Protein AF-A0AAW3H2L7-F1 (afdb_monomer_lite)

Organism: Str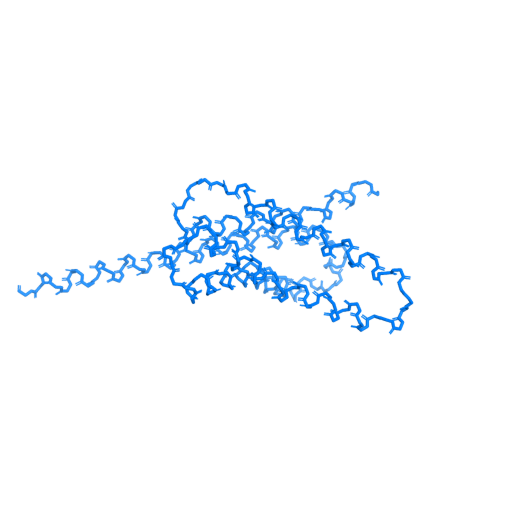eptococcus gordonii (NCBI:txid1302)

Structure (mmCIF, N/CA/C/O backbone):
data_AF-A0AAW3H2L7-F1
#
_entry.id   AF-A0AAW3H2L7-F1
#
loop_
_atom_site.group_PDB
_atom_site.id
_atom_site.type_symbol
_atom_site.label_atom_id
_atom_site.label_alt_id
_atom_site.label_comp_id
_atom_site.label_asym_id
_atom_site.label_entity_id
_atom_site.label_seq_id
_atom_site.pdbx_PDB_ins_code
_atom_site.Cartn_x
_atom_site.Cartn_y
_atom_site.Cartn_z
_atom_site.occupancy
_atom_site.B_iso_or_equiv
_atom_site.auth_seq_id
_atom_site.auth_comp_id
_atom_site.auth_asym_id
_atom_site.auth_atom_id
_atom_site.pdbx_PDB_model_num
ATOM 1 N N . MET A 1 1 ? 16.548 15.803 -11.826 1.00 66.75 1 MET A N 1
ATOM 2 C CA . MET A 1 1 ? 16.763 15.372 -10.427 1.00 66.75 1 MET A CA 1
ATOM 3 C C . MET A 1 1 ? 15.661 15.866 -9.493 1.00 66.75 1 MET A C 1
ATOM 5 O O . MET A 1 1 ? 15.010 15.037 -8.882 1.00 66.75 1 MET A O 1
ATOM 9 N N . ILE A 1 2 ? 15.377 17.173 -9.412 1.00 74.62 2 ILE A N 1
ATOM 10 C CA . ILE A 1 2 ? 14.269 17.677 -8.570 1.00 74.62 2 ILE A CA 1
ATOM 11 C C . ILE A 1 2 ? 12.902 17.182 -9.074 1.00 74.62 2 ILE A C 1
ATOM 13 O O . ILE A 1 2 ? 12.121 16.650 -8.297 1.00 74.62 2 ILE A O 1
ATOM 17 N N . PHE A 1 3 ? 12.646 17.274 -10.383 1.00 75.25 3 PHE A N 1
ATOM 18 C CA . PHE A 1 3 ? 11.388 16.812 -10.986 1.00 75.25 3 PHE A CA 1
ATOM 19 C C . PHE A 1 3 ? 11.104 15.321 -10.736 1.00 75.25 3 PHE A C 1
ATOM 21 O O . PHE A 1 3 ? 9.992 14.963 -10.378 1.00 75.25 3 PHE A O 1
ATOM 28 N N . THR A 1 4 ? 12.119 14.462 -10.852 1.00 76.69 4 THR A N 1
ATOM 29 C CA . THR A 1 4 ? 12.003 13.015 -10.609 1.00 76.69 4 THR A CA 1
ATOM 30 C C . THR A 1 4 ? 11.739 12.691 -9.138 1.00 76.69 4 THR A C 1
ATOM 32 O O . THR A 1 4 ? 10.947 11.806 -8.850 1.00 76.69 4 THR A O 1
ATOM 35 N N . ILE A 1 5 ? 12.339 13.440 -8.204 1.00 77.31 5 ILE A N 1
ATOM 36 C CA . ILE A 1 5 ? 12.054 13.294 -6.764 1.00 77.31 5 ILE A CA 1
ATOM 37 C C . ILE A 1 5 ? 10.617 13.721 -6.452 1.00 77.31 5 ILE A C 1
ATOM 39 O O . ILE A 1 5 ? 9.927 13.067 -5.683 1.00 77.31 5 ILE A O 1
ATOM 43 N N . ILE A 1 6 ? 10.148 14.820 -7.045 1.00 79.00 6 ILE A N 1
ATOM 44 C CA . ILE A 1 6 ? 8.763 15.268 -6.860 1.00 79.00 6 ILE A CA 1
ATOM 45 C C . ILE A 1 6 ? 7.791 14.220 -7.416 1.00 79.00 6 ILE A C 1
ATOM 47 O O . ILE A 1 6 ? 6.796 13.907 -6.768 1.00 79.00 6 ILE A O 1
ATOM 51 N N . LEU A 1 7 ? 8.091 13.658 -8.590 1.00 84.69 7 LEU A N 1
ATOM 52 C CA . LEU A 1 7 ? 7.242 12.668 -9.246 1.00 84.69 7 LEU A CA 1
ATOM 53 C C . LEU A 1 7 ? 7.117 11.375 -8.424 1.00 84.69 7 LEU A C 1
ATOM 55 O O . LEU A 1 7 ? 6.011 10.863 -8.266 1.00 84.69 7 LEU A O 1
ATOM 59 N N . SER A 1 8 ? 8.216 10.898 -7.835 1.00 82.69 8 SER A N 1
ATOM 60 C CA . SER A 1 8 ? 8.224 9.675 -7.024 1.00 82.69 8 SER A CA 1
ATOM 61 C C . SER A 1 8 ? 7.484 9.804 -5.685 1.00 82.69 8 SER A C 1
ATOM 63 O O . SER A 1 8 ? 7.123 8.794 -5.083 1.00 82.69 8 SER A O 1
ATOM 65 N N . LEU A 1 9 ? 7.193 11.027 -5.223 1.00 85.62 9 LEU A N 1
ATOM 66 C CA . LEU A 1 9 ? 6.380 11.259 -4.023 1.00 85.62 9 LEU A CA 1
ATOM 67 C C . LEU A 1 9 ? 4.873 11.122 -4.282 1.00 85.62 9 LEU A C 1
ATOM 69 O O . LEU A 1 9 ? 4.123 10.854 -3.345 1.00 85.62 9 LEU A O 1
ATOM 73 N N . PHE A 1 10 ? 4.401 11.288 -5.522 1.00 89.12 10 PHE A N 1
ATOM 74 C CA . PHE A 1 10 ? 2.965 11.237 -5.819 1.00 89.12 10 PHE A CA 1
ATOM 75 C C . PHE A 1 10 ? 2.305 9.889 -5.499 1.00 89.12 10 PHE A C 1
ATOM 77 O O . PHE A 1 10 ? 1.263 9.924 -4.841 1.00 89.12 10 PHE A O 1
ATOM 84 N N . PRO A 1 11 ? 2.862 8.723 -5.890 1.00 88.69 11 PRO A N 1
ATOM 85 C CA . PRO A 1 11 ? 2.296 7.424 -5.520 1.00 88.69 11 PRO A CA 1
ATOM 86 C C . PRO A 1 11 ? 2.085 7.299 -4.009 1.00 88.69 11 PRO A C 1
ATOM 88 O O . PRO A 1 11 ? 0.986 6.990 -3.558 1.00 88.69 11 PRO A O 1
ATOM 91 N N . VAL A 1 12 ? 3.102 7.676 -3.228 1.00 86.25 12 VAL A N 1
ATOM 92 C CA . VAL A 1 12 ? 3.069 7.653 -1.759 1.00 86.25 12 VAL A CA 1
ATOM 93 C C . VAL A 1 12 ? 1.960 8.551 -1.213 1.00 86.25 12 VAL A C 1
ATOM 95 O O . VAL A 1 12 ? 1.194 8.151 -0.337 1.00 86.25 12 VAL A O 1
ATOM 98 N N . ILE A 1 13 ? 1.841 9.770 -1.742 1.00 88.94 13 ILE A N 1
ATOM 99 C CA . ILE A 1 13 ? 0.790 10.713 -1.349 1.00 88.94 13 ILE A CA 1
ATOM 100 C C . ILE A 1 13 ? -0.592 10.106 -1.608 1.00 88.94 13 ILE A C 1
ATOM 102 O O . ILE A 1 13 ? -1.444 10.115 -0.717 1.00 88.94 13 ILE A O 1
ATOM 106 N N . ILE A 1 14 ? -0.813 9.564 -2.808 1.00 91.81 14 ILE A N 1
ATOM 107 C CA . ILE A 1 14 ? -2.092 8.968 -3.207 1.00 91.81 14 ILE A CA 1
ATOM 108 C C . ILE A 1 14 ? -2.419 7.769 -2.315 1.00 91.81 14 ILE A C 1
ATOM 110 O O . ILE A 1 14 ? -3.554 7.656 -1.853 1.00 91.81 14 ILE A O 1
ATOM 114 N N . GLN A 1 15 ? -1.439 6.923 -2.005 1.00 90.00 15 GLN A N 1
ATOM 115 C CA . GLN A 1 15 ? -1.603 5.780 -1.111 1.00 90.00 15 GLN A CA 1
ATOM 116 C C . GLN A 1 15 ? -2.049 6.227 0.293 1.00 90.00 15 GLN A C 1
ATOM 118 O O . GLN A 1 15 ? -3.048 5.729 0.813 1.00 90.00 15 GLN A O 1
ATOM 123 N N . VAL A 1 16 ? -1.404 7.246 0.884 1.00 89.62 16 VAL A N 1
ATOM 124 C CA . VAL A 1 16 ? -1.819 7.795 2.193 1.00 89.62 16 VAL A CA 1
ATOM 125 C C . VAL A 1 16 ? -3.247 8.338 2.157 1.00 89.62 16 VAL A C 1
ATOM 127 O O . VAL A 1 16 ? -4.036 8.085 3.072 1.00 89.62 16 VAL A O 1
ATOM 130 N N . PHE A 1 17 ? -3.603 9.078 1.106 1.00 90.12 17 PHE A N 1
ATOM 131 C CA . PHE A 1 17 ? -4.971 9.566 0.944 1.00 90.12 17 PHE A CA 1
ATOM 132 C C . PHE A 1 17 ? -5.967 8.423 0.751 1.00 90.12 17 PHE A C 1
ATOM 134 O O . PHE A 1 17 ? -7.082 8.506 1.265 1.00 90.12 17 PHE A O 1
ATOM 141 N N . SER A 1 18 ? -5.572 7.345 0.076 1.00 91.62 18 SER A N 1
ATOM 142 C CA . SER A 1 18 ? -6.432 6.188 -0.175 1.00 91.62 18 SER A CA 1
ATOM 143 C C . SER A 1 18 ? -6.897 5.540 1.119 1.00 91.62 18 SER A C 1
ATOM 145 O O . SER A 1 18 ? -8.083 5.252 1.274 1.00 91.62 18 SER A O 1
ATOM 147 N N . TYR A 1 19 ? -6.001 5.425 2.098 1.00 89.81 19 TYR A N 1
ATOM 148 C CA . TYR A 1 19 ? -6.345 4.951 3.432 1.00 89.81 19 TYR A CA 1
ATOM 149 C C . TYR A 1 19 ? -7.383 5.821 4.144 1.00 89.81 19 TYR A C 1
ATOM 151 O O . TYR A 1 19 ? -8.340 5.296 4.717 1.00 89.81 19 TYR A O 1
ATOM 159 N N . ASP A 1 20 ? -7.221 7.147 4.109 1.00 88.81 20 ASP A N 1
ATOM 160 C CA . ASP A 1 20 ? -8.173 8.066 4.738 1.00 88.81 20 ASP A CA 1
ATOM 161 C C . ASP A 1 20 ? -9.526 8.065 4.021 1.00 88.81 20 ASP A C 1
ATOM 163 O O . ASP A 1 20 ? -10.565 7.963 4.678 1.00 88.81 20 ASP A O 1
ATOM 167 N N . PHE A 1 21 ? -9.531 8.114 2.687 1.00 89.81 21 PHE A N 1
ATOM 168 C CA . PHE A 1 21 ? -10.757 8.066 1.894 1.00 89.81 21 PHE A CA 1
ATOM 169 C C . PHE A 1 21 ? -11.516 6.762 2.116 1.00 89.81 21 PHE A C 1
ATOM 171 O O . PHE A 1 21 ? -12.716 6.807 2.388 1.00 89.81 21 PHE A O 1
ATOM 178 N N . PHE A 1 22 ? -10.833 5.619 2.073 1.00 89.12 22 PHE A N 1
ATOM 179 C CA . PHE A 1 22 ? -11.445 4.316 2.310 1.00 89.12 22 PHE A CA 1
ATOM 180 C C . PHE A 1 22 ? -11.994 4.200 3.739 1.00 89.12 22 PHE A C 1
ATOM 182 O O . PHE A 1 22 ? -13.159 3.845 3.933 1.00 89.12 22 PHE A O 1
ATOM 189 N N . TYR A 1 23 ? -11.216 4.610 4.748 1.00 85.75 23 TYR A N 1
ATOM 190 C CA . TYR A 1 23 ? -11.676 4.666 6.140 1.00 85.75 23 TYR A CA 1
ATOM 191 C C . TYR A 1 23 ? -12.912 5.563 6.306 1.00 85.75 23 TYR A C 1
ATOM 193 O O . TYR A 1 23 ? -13.866 5.199 6.999 1.00 85.75 23 TYR A O 1
ATOM 201 N N . ASN A 1 24 ? -12.912 6.750 5.704 1.00 85.06 24 ASN A N 1
ATOM 202 C CA . ASN A 1 24 ? -14.022 7.692 5.809 1.00 85.06 24 ASN A CA 1
ATOM 203 C C . ASN A 1 24 ? -15.267 7.178 5.087 1.00 85.06 24 ASN A C 1
ATOM 205 O O . ASN A 1 24 ? -16.369 7.321 5.622 1.00 85.06 24 ASN A O 1
ATOM 209 N N . LYS A 1 25 ? -15.084 6.517 3.939 1.00 86.62 25 LYS A N 1
ATOM 210 C CA . LYS A 1 25 ? -16.147 5.873 3.170 1.00 86.62 25 LYS A CA 1
ATOM 211 C C . LYS A 1 25 ? -16.835 4.774 3.981 1.00 86.62 25 LYS A C 1
ATOM 213 O O . LYS A 1 25 ? -18.037 4.882 4.197 1.00 86.62 25 LYS A O 1
ATOM 218 N N . ILE A 1 26 ? -16.076 3.822 4.540 1.00 82.81 26 ILE A N 1
ATOM 219 C CA . ILE A 1 26 ? -16.609 2.749 5.408 1.00 82.81 26 ILE A CA 1
ATOM 220 C C . ILE A 1 26 ? -17.413 3.327 6.575 1.00 82.81 26 ILE A C 1
ATOM 222 O O . ILE A 1 26 ? -18.467 2.824 6.947 1.00 82.81 26 ILE A O 1
ATOM 226 N N . ASN A 1 27 ? -16.922 4.410 7.171 1.00 77.50 27 ASN A N 1
ATOM 227 C CA . ASN A 1 27 ? -17.547 4.994 8.353 1.00 77.50 27 ASN A CA 1
ATOM 228 C C . ASN A 1 27 ? -18.611 6.043 8.047 1.00 77.50 27 ASN A C 1
ATOM 230 O O . ASN A 1 27 ? -19.078 6.708 8.975 1.00 77.50 27 ASN A O 1
ATOM 234 N N . ARG A 1 28 ? -18.944 6.243 6.765 1.00 76.06 28 ARG A N 1
ATOM 235 C CA . ARG A 1 28 ? -19.873 7.274 6.281 1.00 76.06 28 ARG A CA 1
ATOM 236 C C . ARG A 1 28 ? -19.546 8.675 6.818 1.00 76.06 28 ARG A C 1
ATOM 238 O O . ARG A 1 28 ? -20.419 9.531 6.971 1.00 76.06 28 ARG A O 1
ATOM 245 N N . LYS A 1 29 ? -18.267 8.934 7.111 1.00 70.81 29 LYS A N 1
ATOM 246 C CA . LYS A 1 29 ? -17.778 10.232 7.584 1.00 70.81 29 LYS A CA 1
ATOM 247 C C . LYS A 1 29 ? -17.390 11.071 6.378 1.00 70.81 29 LYS A C 1
ATOM 249 O O . LYS A 1 29 ? -16.587 10.657 5.559 1.00 70.81 29 LYS A O 1
ATOM 254 N N . LYS A 1 30 ? -17.927 12.288 6.293 1.00 60.12 30 LYS A N 1
ATOM 255 C CA . LYS A 1 30 ? -17.618 13.222 5.194 1.00 60.12 30 LYS A CA 1
ATOM 256 C C . LYS A 1 30 ? -16.334 14.032 5.412 1.00 60.12 30 LYS A C 1
ATOM 258 O O . LYS A 1 30 ? -15.921 14.759 4.518 1.00 60.12 30 LYS A O 1
ATOM 263 N N . LYS A 1 31 ? -15.731 13.964 6.605 1.00 69.75 31 LYS A N 1
ATOM 264 C CA . LYS A 1 31 ? -14.564 14.778 6.971 1.00 69.75 31 LYS A CA 1
ATOM 265 C C . LYS A 1 31 ? -13.289 13.947 6.957 1.00 69.75 31 LYS A C 1
ATOM 267 O O . LYS A 1 31 ? -13.212 12.949 7.670 1.00 69.75 31 LYS A O 1
ATOM 272 N N . ILE A 1 32 ? -12.301 14.455 6.225 1.00 68.12 32 ILE A N 1
ATOM 273 C CA . ILE A 1 32 ? -10.918 13.976 6.205 1.00 68.12 32 ILE A CA 1
ATOM 274 C C . ILE A 1 32 ? -10.361 13.941 7.630 1.00 68.12 32 ILE A C 1
ATOM 276 O O . ILE A 1 32 ? -10.482 14.908 8.392 1.00 68.12 32 ILE A O 1
ATOM 280 N N . ASN A 1 33 ? -9.743 12.825 8.008 1.00 74.88 33 ASN A N 1
ATOM 281 C CA . ASN A 1 33 ? -9.209 12.631 9.344 1.00 74.88 33 ASN A CA 1
ATOM 282 C C . ASN A 1 33 ? -7.705 12.911 9.342 1.00 74.88 33 ASN A C 1
ATOM 284 O O . ASN A 1 33 ? -6.881 12.002 9.294 1.00 74.88 33 ASN A O 1
ATOM 288 N N . ILE A 1 34 ? -7.352 14.192 9.478 1.00 73.06 34 ILE A N 1
ATOM 289 C CA . ILE A 1 34 ? -5.964 14.692 9.442 1.00 73.06 34 ILE A CA 1
ATOM 290 C C . ILE A 1 34 ? -5.030 13.902 10.378 1.00 73.06 34 ILE A C 1
ATOM 292 O O . ILE A 1 34 ? -3.892 13.625 10.021 1.00 73.06 34 ILE A O 1
ATOM 296 N N . LYS A 1 35 ? -5.508 13.461 11.554 1.00 81.25 35 LYS A N 1
ATOM 297 C CA . LYS A 1 35 ? -4.705 12.644 12.487 1.00 81.25 35 LYS A CA 1
ATOM 298 C C . LYS A 1 35 ? -4.296 11.289 11.899 1.00 81.25 35 LYS A C 1
ATOM 300 O O . LYS A 1 35 ? -3.209 10.812 12.195 1.00 81.25 35 LYS A O 1
ATOM 305 N N . LEU A 1 36 ? -5.176 10.664 11.118 1.00 76.56 36 LEU A N 1
ATOM 306 C CA . LEU A 1 36 ? -4.895 9.393 10.450 1.00 76.56 36 LEU A CA 1
ATOM 307 C C . LEU A 1 36 ? -3.913 9.615 9.297 1.00 76.56 36 LEU A C 1
ATOM 309 O O . LEU A 1 36 ? -2.927 8.896 9.217 1.00 76.56 36 LEU A O 1
ATOM 313 N N . ILE A 1 37 ? -4.096 10.671 8.501 1.00 77.12 37 ILE A N 1
ATOM 314 C CA . ILE A 1 37 ? -3.140 11.057 7.450 1.00 77.12 37 ILE A CA 1
ATOM 315 C C . ILE A 1 37 ? -1.739 11.286 8.028 1.00 77.12 37 ILE A C 1
ATOM 317 O O . ILE A 1 37 ? -0.776 10.732 7.510 1.00 77.12 37 ILE A O 1
ATOM 321 N N . ILE A 1 38 ? -1.621 12.049 9.122 1.00 81.44 38 ILE A N 1
ATOM 322 C CA . ILE A 1 38 ? -0.333 12.306 9.789 1.00 81.44 38 ILE A CA 1
ATOM 323 C C . ILE A 1 38 ? 0.300 11.004 10.295 1.00 81.44 38 ILE A C 1
ATOM 325 O O . ILE A 1 38 ? 1.505 10.822 10.147 1.00 81.44 38 ILE A O 1
ATOM 329 N N . LEU A 1 39 ? -0.496 10.094 10.869 1.00 84.06 39 LEU A N 1
ATOM 330 C CA . LEU A 1 39 ? -0.010 8.790 11.326 1.00 84.06 39 LEU A CA 1
ATOM 331 C C . LEU A 1 39 ? 0.597 7.989 10.165 1.00 84.06 39 LEU A C 1
ATOM 333 O O . LEU A 1 39 ? 1.717 7.505 10.285 1.00 84.06 39 LEU A O 1
ATOM 337 N N . PHE A 1 40 ? -0.114 7.886 9.041 1.00 79.06 40 PHE A N 1
ATOM 338 C CA . PHE A 1 40 ? 0.354 7.173 7.850 1.00 79.06 40 PHE A CA 1
ATOM 339 C C . PHE A 1 40 ? 1.600 7.808 7.236 1.00 79.06 40 PHE A C 1
ATOM 341 O O . PHE A 1 40 ? 2.581 7.112 6.986 1.00 79.06 40 PHE A O 1
ATOM 348 N N . TRP A 1 41 ? 1.589 9.127 7.049 1.00 80.00 41 TRP A N 1
ATOM 349 C CA . TRP A 1 41 ? 2.751 9.865 6.560 1.00 80.00 41 TRP A CA 1
ATOM 350 C C . TRP A 1 41 ? 3.977 9.647 7.445 1.00 80.00 41 TRP A C 1
ATOM 352 O O . TRP A 1 41 ? 5.065 9.381 6.940 1.00 80.00 41 TRP A O 1
ATOM 362 N N . GLY A 1 42 ? 3.799 9.710 8.768 1.00 83.75 42 GLY A N 1
ATOM 363 C CA . GLY A 1 42 ? 4.867 9.444 9.725 1.00 83.75 42 GLY A CA 1
ATOM 364 C C . GLY A 1 42 ? 5.434 8.032 9.583 1.00 83.75 42 GLY A C 1
ATOM 365 O O . GLY A 1 42 ? 6.651 7.864 9.564 1.00 83.75 42 GLY A O 1
ATOM 366 N N . LEU A 1 43 ? 4.573 7.024 9.419 1.00 84.12 43 LEU A N 1
ATOM 367 C CA . LEU A 1 43 ? 5.008 5.638 9.230 1.00 84.12 43 LEU A CA 1
ATOM 368 C C . LEU A 1 43 ? 5.806 5.448 7.946 1.00 84.12 43 LEU A C 1
ATOM 370 O O . LEU A 1 43 ? 6.887 4.867 7.992 1.00 84.12 43 LEU A O 1
ATOM 374 N N . ILE A 1 44 ? 5.319 5.973 6.823 1.00 80.62 44 ILE A N 1
ATOM 375 C CA . ILE A 1 44 ? 6.011 5.833 5.539 1.00 80.62 44 ILE A CA 1
ATOM 376 C C . ILE A 1 44 ? 7.367 6.538 5.575 1.00 80.62 44 ILE A C 1
ATOM 378 O O . ILE A 1 44 ? 8.354 5.984 5.091 1.00 80.62 44 ILE A O 1
ATOM 382 N N . MET A 1 45 ? 7.449 7.715 6.201 1.00 80.12 45 MET A N 1
ATOM 383 C CA . MET A 1 45 ? 8.716 8.429 6.380 1.00 80.12 45 MET A CA 1
ATOM 384 C C . MET A 1 45 ? 9.710 7.622 7.220 1.00 80.12 45 MET A C 1
ATOM 386 O O . MET A 1 45 ? 10.876 7.522 6.845 1.00 80.12 45 MET A O 1
ATOM 390 N N . VAL A 1 46 ? 9.258 7.005 8.318 1.00 83.81 46 VAL A N 1
ATOM 391 C CA . VAL A 1 46 ? 10.110 6.145 9.156 1.00 83.81 46 VAL A CA 1
ATOM 392 C C . VAL A 1 46 ? 10.584 4.918 8.379 1.00 83.81 46 VAL A C 1
ATOM 394 O O . VAL A 1 46 ? 11.776 4.623 8.393 1.00 83.81 46 VAL A O 1
ATOM 397 N N . ILE A 1 47 ? 9.692 4.230 7.662 1.00 81.25 47 ILE A N 1
ATOM 398 C CA . ILE A 1 47 ? 10.046 3.047 6.863 1.00 81.25 47 ILE A CA 1
ATOM 399 C C . ILE A 1 47 ? 11.042 3.423 5.761 1.00 81.25 47 ILE A C 1
ATOM 401 O O . ILE A 1 47 ? 12.053 2.745 5.594 1.00 81.25 47 ILE A O 1
ATOM 405 N N . SER A 1 48 ? 10.802 4.530 5.057 1.00 78.12 48 SER A N 1
ATOM 406 C CA . SER A 1 48 ? 11.681 5.028 3.992 1.00 78.12 48 SER A CA 1
ATOM 407 C C . SER A 1 48 ? 13.061 5.414 4.524 1.00 78.12 48 SER A C 1
ATOM 409 O O . SER A 1 48 ? 14.074 5.096 3.904 1.00 78.12 48 SER A O 1
ATOM 411 N N . PHE A 1 49 ? 13.114 6.058 5.693 1.00 80.12 49 PHE A N 1
ATOM 412 C CA . PHE A 1 49 ? 14.363 6.410 6.365 1.00 80.12 49 PHE A CA 1
ATOM 413 C C . PHE A 1 49 ? 15.143 5.173 6.829 1.00 80.12 49 PHE A C 1
ATOM 415 O O . PHE A 1 49 ? 16.355 5.093 6.652 1.00 80.12 49 PHE A O 1
ATOM 422 N N . LEU A 1 50 ? 14.463 4.178 7.400 1.00 81.19 50 LEU A N 1
ATOM 423 C CA . LEU A 1 50 ? 15.116 2.933 7.796 1.00 81.19 50 LEU A CA 1
ATOM 424 C C . LEU A 1 50 ? 15.613 2.162 6.573 1.00 81.19 50 LEU A C 1
ATOM 426 O O . LEU A 1 50 ? 16.743 1.685 6.573 1.00 81.19 50 LEU A O 1
ATOM 430 N N . TYR A 1 51 ? 14.815 2.087 5.507 1.00 78.00 51 TYR A N 1
ATOM 431 C CA . TYR A 1 51 ? 15.217 1.441 4.260 1.00 78.00 51 TYR A CA 1
ATOM 432 C C . TYR A 1 51 ? 16.453 2.104 3.639 1.00 78.00 51 TYR A C 1
ATOM 434 O O . TYR A 1 51 ? 17.370 1.402 3.212 1.00 78.00 51 TYR A O 1
ATOM 442 N N . SER A 1 52 ? 16.529 3.441 3.640 1.00 79.06 52 SER A N 1
ATOM 443 C CA . SER A 1 52 ? 17.715 4.152 3.155 1.00 79.06 52 SER A CA 1
ATOM 444 C C . SER A 1 52 ? 18.943 3.910 4.033 1.00 79.06 52 SER A C 1
ATOM 446 O O . SER A 1 52 ? 20.032 3.734 3.491 1.00 79.06 52 SER A O 1
ATOM 448 N N . LEU A 1 53 ? 18.780 3.788 5.356 1.00 80.12 53 LEU A N 1
ATOM 449 C CA . LEU A 1 53 ? 19.854 3.357 6.255 1.00 80.12 53 LEU A CA 1
ATOM 450 C C . LEU A 1 53 ? 20.348 1.942 5.907 1.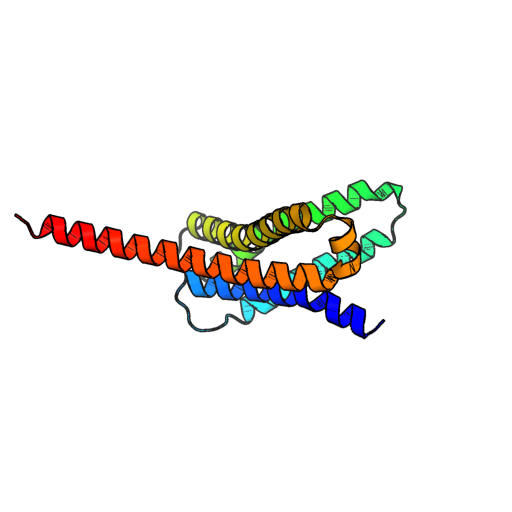00 80.12 53 LEU A C 1
ATOM 452 O O . LEU A 1 53 ? 21.552 1.701 5.861 1.00 80.12 53 LEU A O 1
ATOM 456 N N . PHE A 1 54 ? 19.434 1.017 5.597 1.00 79.69 54 PHE A N 1
ATOM 457 C CA . PHE A 1 54 ? 19.786 -0.345 5.188 1.00 79.69 54 PHE A CA 1
ATOM 458 C C . PHE A 1 54 ? 20.475 -0.420 3.816 1.00 79.69 54 PHE A C 1
ATOM 460 O O . PHE A 1 54 ? 21.173 -1.397 3.549 1.00 79.69 54 PHE A O 1
ATOM 467 N N . LEU A 1 55 ? 20.312 0.578 2.941 1.00 80.00 55 LEU A N 1
ATOM 468 C CA . LEU A 1 55 ? 21.038 0.654 1.666 1.00 80.00 55 LEU A CA 1
ATOM 469 C C . LEU A 1 55 ? 22.529 0.989 1.838 1.00 80.00 55 LEU A C 1
ATOM 471 O O . LEU A 1 55 ? 23.304 0.706 0.931 1.00 80.00 55 LEU A O 1
ATOM 475 N N . LEU A 1 56 ? 22.944 1.557 2.978 1.00 81.44 56 LEU A N 1
ATOM 476 C CA . LEU A 1 56 ? 24.363 1.794 3.286 1.00 81.44 56 LEU A CA 1
ATOM 477 C C . LEU A 1 56 ? 25.109 0.515 3.701 1.00 81.44 56 LEU A C 1
ATOM 479 O O . LEU A 1 56 ? 26.336 0.525 3.799 1.00 81.44 56 LEU A O 1
ATOM 483 N N . LEU A 1 57 ? 24.386 -0.573 3.977 1.00 82.69 57 LEU A N 1
ATOM 484 C CA . LEU A 1 57 ? 24.988 -1.854 4.331 1.00 82.69 57 LEU A CA 1
ATOM 485 C C . LEU A 1 57 ? 25.486 -2.593 3.077 1.00 82.69 57 LEU A C 1
ATOM 487 O O . LEU A 1 57 ? 24.895 -2.455 2.006 1.00 82.69 57 LEU A O 1
ATOM 491 N N . PRO A 1 58 ? 26.530 -3.430 3.205 1.00 82.94 58 PRO A N 1
ATOM 492 C CA . PRO A 1 58 ? 27.037 -4.241 2.100 1.00 82.94 58 PRO A CA 1
ATOM 493 C C . PRO A 1 58 ? 25.981 -5.178 1.492 1.00 82.94 58 PRO A C 1
ATOM 495 O O . PRO A 1 58 ? 25.108 -5.682 2.199 1.00 82.94 58 PRO A O 1
ATOM 498 N N . ASP A 1 59 ? 26.129 -5.516 0.208 1.00 81.62 59 ASP A N 1
ATOM 499 C CA . ASP A 1 59 ? 25.135 -6.283 -0.564 1.00 81.62 59 ASP A CA 1
ATOM 500 C C . ASP A 1 59 ? 24.753 -7.652 0.022 1.00 81.62 59 ASP A C 1
ATOM 502 O O . ASP A 1 59 ? 23.625 -8.114 -0.164 1.00 81.62 59 ASP A O 1
ATOM 506 N N . TYR A 1 60 ? 25.639 -8.298 0.786 1.00 82.06 60 TYR A N 1
ATOM 507 C CA . TYR A 1 60 ? 25.329 -9.571 1.448 1.00 82.06 60 TYR A CA 1
ATOM 508 C C . TYR A 1 60 ? 24.268 -9.441 2.563 1.00 82.06 60 TYR A C 1
ATOM 510 O O . TYR A 1 60 ? 23.696 -10.446 2.980 1.00 82.06 60 TYR A O 1
ATOM 51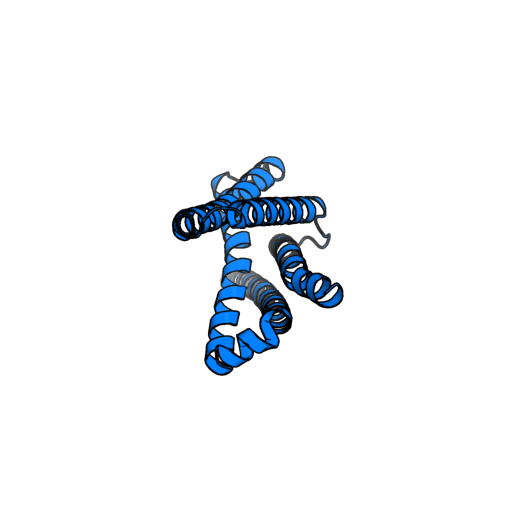8 N N . TRP A 1 61 ? 23.926 -8.219 2.994 1.00 84.25 61 TRP A N 1
ATOM 519 C CA . TRP A 1 61 ? 22.807 -7.926 3.901 1.00 84.25 61 TRP A CA 1
ATOM 520 C C . TRP A 1 61 ? 21.461 -7.735 3.186 1.00 84.25 61 TRP A C 1
ATOM 522 O O . TRP A 1 61 ? 20.461 -7.433 3.839 1.00 84.25 61 TRP A O 1
ATOM 532 N N . LYS A 1 62 ? 21.387 -7.930 1.862 1.00 83.56 62 LYS A N 1
ATOM 533 C CA . LYS A 1 62 ? 20.145 -7.757 1.090 1.00 83.56 62 LYS A CA 1
ATOM 534 C C . LYS A 1 62 ? 18.956 -8.519 1.684 1.00 83.56 62 LYS A C 1
ATOM 536 O O . LYS A 1 62 ? 17.904 -7.925 1.883 1.00 83.56 62 LYS A O 1
ATOM 541 N N . ILE A 1 63 ? 19.140 -9.796 2.024 1.00 85.50 63 ILE A N 1
ATOM 542 C CA . ILE A 1 63 ? 18.075 -10.631 2.605 1.00 85.50 63 ILE A CA 1
ATOM 543 C C . ILE A 1 63 ? 17.561 -10.017 3.911 1.00 85.50 63 ILE A C 1
ATOM 545 O O . ILE A 1 63 ? 16.359 -9.952 4.143 1.00 85.50 63 ILE A O 1
ATOM 549 N N . PHE A 1 64 ? 18.471 -9.526 4.753 1.00 84.75 64 PHE A N 1
ATOM 550 C CA . PHE A 1 64 ? 18.117 -8.894 6.017 1.00 84.75 64 PHE A CA 1
ATOM 551 C C . PHE A 1 64 ? 17.314 -7.608 5.801 1.00 84.75 64 PHE A C 1
ATOM 553 O O . PHE A 1 64 ? 16.285 -7.419 6.443 1.00 84.75 64 PHE A O 1
ATOM 560 N N . ARG A 1 65 ? 17.729 -6.759 4.854 1.00 83.12 65 ARG A N 1
ATOM 561 C CA . ARG A 1 65 ? 16.977 -5.554 4.471 1.00 83.12 65 ARG A CA 1
ATOM 562 C C . ARG A 1 65 ? 15.562 -5.895 4.004 1.00 83.12 65 ARG A C 1
ATOM 564 O O . ARG A 1 65 ? 14.612 -5.250 4.443 1.00 83.12 65 ARG A O 1
ATOM 571 N N . ASP A 1 66 ? 15.426 -6.905 3.149 1.00 83.50 66 ASP A N 1
ATOM 572 C CA . ASP A 1 66 ? 14.131 -7.310 2.602 1.00 83.50 66 ASP A CA 1
ATOM 573 C C . ASP A 1 66 ? 13.222 -7.864 3.720 1.00 83.50 66 ASP A C 1
ATOM 575 O O . ASP A 1 66 ? 12.066 -7.459 3.829 1.00 83.50 66 ASP A O 1
ATOM 579 N N . ILE A 1 67 ? 13.756 -8.695 4.629 1.00 87.31 67 ILE A N 1
ATOM 580 C CA . ILE A 1 67 ? 13.030 -9.172 5.823 1.00 87.31 67 ILE A CA 1
ATOM 581 C C . ILE A 1 67 ? 12.529 -7.996 6.665 1.00 87.31 67 ILE A C 1
ATOM 583 O O . ILE A 1 67 ? 11.360 -7.973 7.050 1.00 87.31 67 ILE A O 1
ATOM 587 N N . PHE A 1 68 ? 13.386 -7.009 6.936 1.00 85.56 68 PHE A N 1
ATOM 588 C CA . PHE A 1 68 ? 12.998 -5.823 7.700 1.00 85.56 68 PHE A CA 1
ATOM 589 C C . PHE A 1 68 ? 11.876 -5.047 7.014 1.00 85.56 68 PHE A C 1
ATOM 591 O O . PHE A 1 68 ? 10.914 -4.659 7.675 1.00 85.56 68 PHE A O 1
ATOM 598 N N . HIS A 1 69 ? 11.964 -4.859 5.698 1.00 82.31 69 HIS A N 1
ATOM 599 C CA . HIS A 1 69 ? 10.930 -4.180 4.926 1.00 82.31 69 HIS A CA 1
ATOM 600 C C . HIS A 1 69 ? 9.561 -4.868 5.068 1.00 82.31 69 HIS A C 1
ATOM 602 O O . HIS A 1 69 ? 8.581 -4.218 5.437 1.00 82.31 69 HIS A O 1
ATOM 608 N N . TYR A 1 70 ? 9.499 -6.191 4.881 1.00 83.94 70 TYR A N 1
ATOM 609 C CA . TYR A 1 70 ? 8.250 -6.947 5.038 1.00 83.94 70 TYR A CA 1
ATOM 610 C C . TYR A 1 70 ? 7.732 -6.972 6.479 1.00 83.94 70 TYR A C 1
ATOM 612 O O . TYR A 1 70 ? 6.522 -6.958 6.709 1.00 83.94 70 TYR A O 1
ATOM 620 N N . LEU A 1 71 ? 8.627 -6.958 7.466 1.00 87.50 71 LEU A N 1
ATOM 621 C CA . LEU A 1 71 ? 8.247 -6.905 8.875 1.00 87.50 71 LEU A CA 1
ATOM 622 C C . LEU A 1 71 ? 7.580 -5.563 9.222 1.00 87.50 71 LEU A C 1
ATOM 624 O O . LEU A 1 71 ? 6.587 -5.536 9.949 1.00 87.50 71 LEU A O 1
ATOM 628 N N . PHE A 1 72 ? 8.058 -4.459 8.643 1.00 83.56 72 PHE A N 1
ATOM 629 C CA . PHE A 1 72 ? 7.416 -3.149 8.778 1.00 83.56 72 PHE A CA 1
ATOM 630 C C . PHE A 1 72 ? 6.033 -3.088 8.123 1.00 83.56 72 PHE A C 1
ATOM 632 O O . PHE A 1 72 ? 5.108 -2.546 8.733 1.00 83.56 72 PHE A O 1
ATOM 639 N N . LEU A 1 73 ? 5.872 -3.690 6.941 1.00 82.31 73 LEU A N 1
ATOM 640 C CA . LEU A 1 73 ? 4.566 -3.824 6.285 1.00 82.31 73 LEU A CA 1
ATOM 641 C C . LEU A 1 73 ? 3.569 -4.575 7.184 1.00 82.31 73 LEU A C 1
ATOM 643 O O . LEU A 1 73 ? 2.438 -4.134 7.367 1.00 82.31 73 LEU A O 1
ATOM 647 N N . LEU A 1 74 ? 4.006 -5.650 7.846 1.00 85.44 74 LEU A N 1
ATOM 648 C CA . LEU A 1 74 ? 3.157 -6.432 8.751 1.00 85.44 74 LEU A CA 1
ATOM 649 C C . LEU A 1 74 ? 2.775 -5.675 10.036 1.00 85.44 74 LEU A C 1
ATOM 651 O O . LEU A 1 74 ? 1.683 -5.864 10.574 1.00 85.44 74 LEU A O 1
ATOM 655 N N . ILE A 1 75 ? 3.647 -4.795 10.530 1.00 88.31 75 ILE A N 1
ATOM 656 C CA . ILE A 1 75 ? 3.381 -3.968 11.717 1.00 88.31 75 ILE A CA 1
ATOM 657 C C . ILE A 1 75 ? 2.357 -2.863 11.425 1.00 88.31 75 ILE A C 1
ATOM 659 O O . ILE A 1 75 ? 1.598 -2.470 12.314 1.00 88.31 75 ILE A O 1
ATOM 663 N N . GLN A 1 76 ? 2.305 -2.359 10.194 1.00 86.81 76 GLN A N 1
ATOM 664 C CA . GLN A 1 76 ? 1.448 -1.244 9.796 1.00 86.81 76 GLN A CA 1
ATOM 665 C C . GLN A 1 76 ? -0.042 -1.409 10.187 1.00 86.81 76 GLN A C 1
ATOM 667 O O . GLN A 1 76 ? -0.563 -0.515 10.867 1.00 86.81 76 GLN A O 1
ATOM 672 N N . PRO A 1 77 ? -0.734 -2.534 9.900 1.00 89.56 77 PRO A N 1
ATOM 673 C CA . PRO A 1 77 ? -2.110 -2.744 10.361 1.00 89.56 77 PRO A CA 1
ATOM 674 C C . PRO A 1 77 ? -2.251 -2.758 11.894 1.00 89.56 77 PRO A C 1
ATOM 676 O O . PRO A 1 77 ? -3.263 -2.289 12.419 1.00 89.56 77 PRO A O 1
ATOM 679 N N . LEU A 1 78 ? -1.239 -3.211 12.645 1.00 90.75 78 LEU A N 1
ATOM 680 C CA . LEU A 1 78 ? -1.268 -3.207 14.117 1.00 90.75 78 LEU A CA 1
ATOM 681 C C . LEU A 1 78 ? -1.212 -1.785 14.695 1.00 90.75 78 LEU A C 1
ATOM 683 O O . LEU A 1 78 ? -1.795 -1.501 15.746 1.00 90.75 78 LEU A O 1
ATOM 687 N N . ILE A 1 79 ? -0.549 -0.863 13.998 1.00 88.69 79 ILE A N 1
ATOM 688 C CA . ILE A 1 79 ? -0.513 0.547 14.395 1.00 88.69 79 ILE A CA 1
ATOM 689 C C . ILE A 1 79 ? -1.886 1.194 14.186 1.00 88.69 79 ILE A C 1
ATOM 691 O O . ILE A 1 79 ? -2.342 1.948 15.055 1.00 88.69 79 ILE A O 1
ATOM 695 N N . PHE A 1 80 ? -2.604 0.844 13.112 1.00 84.00 80 PHE A N 1
ATOM 696 C CA . PHE A 1 80 ? -4.001 1.272 12.944 1.00 84.00 80 PHE A CA 1
ATOM 697 C C . PHE A 1 80 ? -4.905 0.680 14.003 1.00 84.00 80 PHE A C 1
ATOM 699 O O . PHE A 1 80 ? -5.784 1.384 14.495 1.00 84.00 80 PHE A O 1
ATOM 706 N N . TYR A 1 81 ? -4.658 -0.565 14.400 1.00 88.44 81 TYR A N 1
ATOM 707 C CA . TYR A 1 81 ? -5.427 -1.197 15.458 1.00 88.44 81 TYR A CA 1
ATOM 708 C C . TYR A 1 81 ? -5.296 -0.414 16.761 1.00 88.44 81 TYR A C 1
ATOM 710 O O . TYR A 1 81 ? -6.301 -0.013 17.349 1.00 88.44 81 TYR A O 1
ATOM 718 N N . LYS A 1 82 ? -4.066 -0.072 17.159 1.00 88.00 82 LYS A N 1
ATOM 719 C CA . LYS A 1 82 ? -3.826 0.770 18.338 1.00 88.00 82 LYS A CA 1
ATOM 720 C C . LYS A 1 82 ? -4.484 2.148 18.208 1.00 88.00 82 LYS A C 1
ATOM 722 O O . LYS A 1 82 ? -5.074 2.638 19.171 1.00 88.00 82 LYS A O 1
ATOM 727 N N . TYR A 1 83 ? -4.419 2.769 17.030 1.00 86.31 83 TYR A N 1
ATOM 728 C CA . TYR A 1 83 ? -5.097 4.041 16.769 1.00 86.31 83 TYR A CA 1
ATOM 729 C C . TYR A 1 83 ? -6.624 3.927 16.918 1.00 86.31 83 TYR A C 1
ATOM 731 O O . TYR A 1 83 ? -7.248 4.787 17.547 1.00 86.31 83 TYR A O 1
ATOM 739 N N . PHE A 1 84 ? -7.235 2.868 16.379 1.00 83.50 84 PHE A N 1
ATOM 740 C CA . PHE A 1 84 ? -8.673 2.641 16.486 1.00 83.50 84 PHE A CA 1
ATOM 741 C C . PHE A 1 84 ? -9.094 2.295 17.905 1.00 83.50 84 PHE A C 1
ATOM 743 O O . PHE A 1 84 ? -10.062 2.891 18.354 1.00 83.50 84 PHE A O 1
ATOM 750 N N . LEU A 1 85 ? -8.345 1.485 18.655 1.00 84.19 85 LEU A N 1
ATOM 751 C CA . LEU A 1 85 ? -8.628 1.237 20.074 1.00 84.19 85 LEU A CA 1
ATOM 752 C C . LEU A 1 85 ? -8.731 2.536 20.884 1.00 84.19 85 LEU A C 1
ATOM 754 O O . LEU A 1 85 ? -9.665 2.725 21.661 1.00 84.19 85 LEU A O 1
ATOM 758 N N . ILE A 1 86 ? -7.795 3.470 20.680 1.00 83.25 86 ILE A N 1
ATOM 759 C CA . ILE A 1 86 ? -7.791 4.753 21.400 1.00 83.25 86 ILE A CA 1
ATOM 760 C C . ILE A 1 86 ? -8.990 5.619 20.988 1.00 83.25 86 ILE A C 1
ATOM 762 O O . ILE A 1 86 ? -9.592 6.294 21.826 1.00 83.25 86 ILE A O 1
ATOM 766 N N . LYS A 1 87 ? -9.333 5.622 19.695 1.00 78.50 87 LYS A N 1
ATOM 767 C CA . LYS A 1 87 ? -10.367 6.494 19.120 1.00 78.50 87 LYS A CA 1
ATOM 768 C C . LYS A 1 87 ? -11.789 5.931 19.233 1.00 78.50 87 LYS A C 1
ATOM 770 O O . LYS A 1 87 ? -12.740 6.708 19.232 1.00 78.50 87 LYS A O 1
ATOM 775 N N . ARG A 1 88 ? -11.939 4.609 19.279 1.00 72.38 88 ARG A N 1
ATOM 776 C CA . ARG A 1 88 ? -13.194 3.846 19.198 1.00 72.38 88 ARG A CA 1
ATOM 777 C C . ARG A 1 88 ? -13.314 2.896 20.381 1.00 72.38 88 ARG A C 1
ATOM 779 O O . ARG A 1 88 ? -13.366 1.681 20.216 1.00 72.38 88 ARG A O 1
ATOM 786 N N . LYS A 1 89 ? -13.387 3.476 21.576 1.00 69.19 89 LYS A N 1
ATOM 787 C CA . LYS A 1 89 ? -13.522 2.718 22.828 1.00 69.19 89 LYS A CA 1
ATOM 788 C C . LYS A 1 89 ? -14.811 1.888 22.911 1.00 69.19 89 LYS A C 1
ATOM 790 O O . LYS A 1 89 ? -14.877 0.976 23.718 1.00 69.19 89 LYS A O 1
ATOM 795 N N . GLU A 1 90 ? -15.812 2.217 22.098 1.00 65.88 90 GLU A N 1
ATOM 796 C CA . GLU A 1 90 ? -17.132 1.569 22.077 1.00 65.88 90 GLU A CA 1
ATOM 797 C C . GLU A 1 90 ? -17.174 0.271 21.255 1.00 65.88 90 GLU A C 1
ATOM 799 O O . GLU A 1 90 ? -18.142 -0.473 21.354 1.00 65.88 90 GLU A O 1
ATOM 804 N N . TYR A 1 91 ? -16.162 0.003 20.422 1.00 71.50 91 TYR A N 1
ATOM 805 C CA . TYR A 1 91 ? -16.127 -1.185 19.565 1.00 71.50 91 TYR A CA 1
ATOM 806 C C . TYR A 1 91 ? -15.291 -2.289 20.202 1.00 71.50 91 TYR A C 1
ATOM 808 O O . TYR A 1 91 ? -14.215 -2.016 20.741 1.00 71.50 91 TYR A O 1
ATOM 816 N N . ASP A 1 92 ? -15.737 -3.537 20.046 1.00 80.56 92 ASP A N 1
ATOM 817 C CA . ASP A 1 92 ? -14.975 -4.705 20.478 1.00 80.56 92 ASP A CA 1
ATOM 818 C C . ASP A 1 92 ? -13.567 -4.718 19.877 1.00 80.56 92 ASP A C 1
ATOM 820 O O . ASP A 1 92 ? -13.343 -4.377 18.709 1.00 80.56 92 ASP A O 1
ATOM 824 N N . ASN A 1 93 ? -12.606 -5.180 20.676 1.00 84.31 93 ASN A N 1
ATOM 825 C CA . ASN A 1 93 ? -11.199 -5.269 20.288 1.00 84.31 93 ASN A CA 1
ATOM 826 C C . ASN A 1 93 ? -11.019 -6.033 18.965 1.00 84.31 93 ASN A C 1
ATOM 828 O O . ASN A 1 93 ? -10.284 -5.588 18.086 1.00 84.31 93 ASN A O 1
ATOM 832 N N . TYR A 1 94 ? -11.746 -7.135 18.774 1.00 84.94 94 TYR A N 1
ATOM 833 C CA . TYR A 1 94 ? -11.682 -7.923 17.541 1.00 84.94 94 TYR A CA 1
ATOM 834 C C . TYR A 1 94 ? -12.215 -7.170 16.317 1.00 84.94 94 TYR A C 1
ATOM 836 O O . TYR A 1 94 ? -11.629 -7.276 15.241 1.00 84.94 94 TYR A O 1
ATOM 844 N N . LEU A 1 95 ? -13.270 -6.363 16.470 1.00 80.44 95 LEU A N 1
ATOM 845 C CA . LEU A 1 95 ? -13.815 -5.548 15.379 1.00 80.44 95 LEU A CA 1
ATOM 846 C C . LEU A 1 95 ? -12.852 -4.427 14.984 1.00 80.44 95 LEU A C 1
ATOM 848 O O . LEU A 1 95 ? -12.661 -4.167 13.797 1.00 80.44 95 LEU A O 1
ATOM 852 N N . ASN A 1 96 ? -12.207 -3.793 15.965 1.00 83.19 96 ASN A N 1
ATOM 853 C CA . ASN A 1 96 ? -11.176 -2.791 15.701 1.00 83.19 96 ASN A CA 1
ATOM 854 C C . ASN A 1 96 ? -9.966 -3.406 14.982 1.00 83.19 96 ASN A C 1
ATOM 856 O O . ASN A 1 96 ? -9.455 -2.798 14.042 1.00 83.19 96 ASN A O 1
ATOM 860 N N . LEU A 1 97 ? -9.533 -4.607 15.386 1.00 87.31 97 LEU A N 1
ATOM 861 C CA . LEU A 1 97 ? -8.449 -5.343 14.728 1.00 87.31 97 LEU A CA 1
ATOM 862 C C . LEU A 1 97 ? -8.826 -5.675 13.282 1.00 87.31 97 LEU A C 1
ATOM 864 O O . LEU A 1 97 ? -8.087 -5.343 12.357 1.00 87.31 97 LEU A O 1
ATOM 868 N N . PHE A 1 98 ? -10.002 -6.268 13.083 1.00 86.50 98 PHE A N 1
ATOM 869 C CA . PHE A 1 98 ? -10.516 -6.613 11.763 1.00 86.50 98 PHE A CA 1
ATOM 870 C C . PHE A 1 98 ? -10.585 -5.387 10.846 1.00 86.50 98 PHE A C 1
ATOM 872 O O . PHE A 1 98 ? -10.062 -5.422 9.736 1.00 86.50 98 PHE A O 1
ATOM 879 N N . LEU A 1 99 ? -11.139 -4.270 11.328 1.00 86.31 99 LEU A N 1
ATOM 880 C CA . LEU A 1 99 ? -11.230 -3.026 10.564 1.00 86.31 99 LEU A CA 1
ATOM 881 C C . LEU A 1 99 ? -9.850 -2.509 10.130 1.00 86.31 99 LEU A C 1
ATOM 883 O O . LEU A 1 99 ? -9.693 -2.050 9.000 1.00 86.31 99 LEU A O 1
ATOM 887 N N . SER A 1 100 ? -8.846 -2.584 11.006 1.00 89.69 100 SER A N 1
ATOM 888 C CA . SER A 1 100 ? -7.472 -2.201 10.669 1.00 89.69 100 SER A CA 1
ATOM 889 C C . SER A 1 100 ? -6.882 -3.039 9.549 1.00 89.69 100 SER A C 1
ATOM 891 O O . SER A 1 100 ? -6.300 -2.476 8.623 1.00 89.69 100 SER A O 1
ATOM 893 N N . PHE A 1 101 ? -7.065 -4.358 9.607 1.00 90.94 101 PHE A N 1
ATOM 894 C CA . PHE A 1 101 ? -6.609 -5.255 8.551 1.00 90.94 101 PHE A CA 1
ATOM 895 C C . PHE A 1 101 ? -7.371 -5.039 7.248 1.00 90.94 101 PHE A C 1
ATOM 897 O O . PHE A 1 101 ? -6.740 -4.971 6.203 1.00 90.94 101 PHE A O 1
ATOM 904 N N . VAL A 1 102 ? -8.693 -4.862 7.292 1.00 90.44 102 VAL A N 1
ATOM 905 C CA . VAL A 1 102 ? -9.499 -4.593 6.092 1.00 90.44 102 VAL A CA 1
ATOM 906 C C . VAL A 1 102 ? -9.035 -3.317 5.401 1.00 90.44 102 VAL A C 1
ATOM 908 O O . VAL A 1 102 ? -8.838 -3.325 4.191 1.00 90.44 102 VAL A O 1
ATOM 911 N N . ILE A 1 103 ? -8.822 -2.230 6.147 1.00 89.81 103 ILE A N 1
ATOM 912 C CA . ILE A 1 103 ? -8.348 -0.963 5.575 1.00 89.81 103 ILE A CA 1
ATOM 913 C C . ILE A 1 103 ? -6.948 -1.116 4.990 1.00 89.81 103 ILE A C 1
ATOM 915 O O . ILE A 1 103 ? -6.726 -0.688 3.860 1.00 89.81 103 ILE A O 1
ATOM 919 N N . TYR A 1 104 ? -6.034 -1.736 5.741 1.00 91.50 104 TYR A N 1
ATOM 920 C CA . TYR A 1 104 ? -4.669 -1.987 5.289 1.00 91.50 104 TYR A CA 1
ATOM 921 C C . TYR A 1 104 ? -4.649 -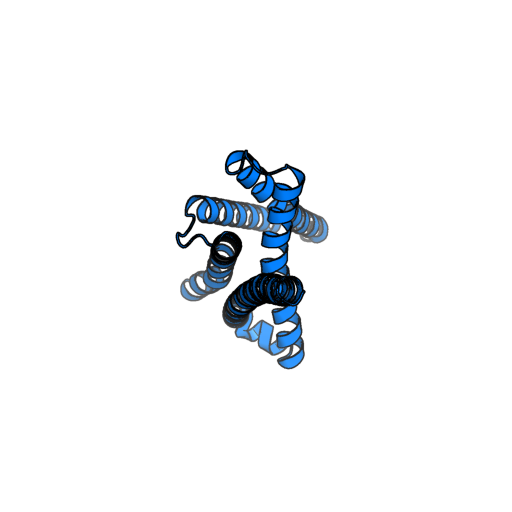2.810 3.994 1.00 91.50 104 TYR A C 1
ATOM 923 O O . TYR A 1 104 ? -4.192 -2.348 2.953 1.00 91.50 104 TYR A O 1
ATOM 931 N N . LEU A 1 105 ? -5.235 -4.006 4.048 1.00 92.00 105 LEU A N 1
ATOM 932 C CA . LEU A 1 105 ? -5.231 -4.952 2.944 1.00 92.00 105 LEU A CA 1
ATOM 933 C C . LEU A 1 105 ? -5.978 -4.413 1.731 1.00 92.00 105 LEU A C 1
ATOM 935 O O . LEU A 1 105 ? -5.504 -4.618 0.626 1.00 92.00 105 LEU A O 1
ATOM 939 N N . SER A 1 106 ? -7.101 -3.709 1.885 1.00 92.56 106 SER A N 1
ATOM 940 C CA . SER A 1 106 ? -7.855 -3.218 0.720 1.00 92.56 106 SER A CA 1
ATOM 941 C C . SER A 1 106 ? -7.028 -2.264 -0.142 1.00 92.56 106 SER A C 1
ATOM 943 O O . SER A 1 106 ? -7.063 -2.362 -1.367 1.00 92.56 106 SER A O 1
ATOM 945 N N . VAL A 1 107 ? -6.255 -1.369 0.478 1.00 92.00 107 VAL A N 1
ATOM 946 C CA . VAL A 1 107 ? -5.395 -0.437 -0.263 1.00 92.00 107 VAL A CA 1
ATOM 947 C C . VAL A 1 107 ? -4.211 -1.181 -0.886 1.00 92.00 107 VAL A C 1
ATOM 949 O O . VAL A 1 107 ? -4.076 -1.157 -2.104 1.00 92.00 107 VAL A O 1
ATOM 952 N N . GLU A 1 108 ? -3.428 -1.925 -0.098 1.00 91.69 108 GLU A N 1
ATOM 953 C CA . GLU A 1 108 ? -2.230 -2.623 -0.607 1.00 91.69 108 GLU A CA 1
ATOM 954 C C . GLU A 1 108 ? -2.556 -3.676 -1.678 1.00 91.69 108 GLU A C 1
ATOM 956 O O . GLU A 1 108 ? -1.872 -3.795 -2.697 1.00 91.69 108 GLU A O 1
ATOM 961 N N . THR A 1 109 ? -3.616 -4.462 -1.467 1.00 92.50 109 THR A N 1
ATOM 962 C CA . THR A 1 109 ? -3.986 -5.544 -2.393 1.00 92.50 109 THR A CA 1
ATOM 963 C C . THR A 1 109 ? -4.549 -5.006 -3.699 1.00 92.50 109 THR A C 1
ATOM 965 O O . THR A 1 109 ? -4.279 -5.582 -4.745 1.00 92.50 109 THR A O 1
ATOM 968 N N . SER A 1 110 ? -5.301 -3.901 -3.679 1.00 95.44 110 SER A N 1
ATOM 969 C CA . SER A 1 110 ? -5.840 -3.320 -4.913 1.00 95.44 110 SER A CA 1
ATOM 970 C C . SER A 1 110 ? -4.741 -2.720 -5.787 1.00 95.44 110 SER A C 1
ATOM 972 O O . SER A 1 110 ? -4.739 -2.955 -6.994 1.00 95.44 110 SER A O 1
ATOM 974 N N . GLU A 1 111 ? -3.773 -2.020 -5.189 1.00 94.75 111 GLU A N 1
ATOM 975 C CA . GLU A 1 111 ? -2.608 -1.497 -5.905 1.00 94.75 111 GLU A CA 1
ATOM 976 C C . GLU A 1 111 ? -1.794 -2.629 -6.541 1.00 94.75 111 GLU A C 1
ATOM 978 O O . GLU A 1 111 ? -1.546 -2.615 -7.747 1.00 94.75 111 GLU A O 1
ATOM 983 N N . THR A 1 112 ? -1.422 -3.642 -5.752 1.00 94.56 112 THR A N 1
ATOM 984 C CA . THR A 1 112 ? -0.616 -4.776 -6.235 1.00 94.56 112 THR A CA 1
ATOM 985 C C . THR A 1 112 ? -1.349 -5.629 -7.266 1.00 94.56 112 THR A C 1
ATOM 987 O O . THR A 1 112 ? -0.763 -6.032 -8.268 1.00 94.56 112 THR A O 1
ATOM 990 N N . PHE A 1 113 ? -2.642 -5.884 -7.075 1.00 96.38 113 PHE A N 1
ATOM 991 C CA . PHE A 1 113 ? -3.445 -6.634 -8.037 1.00 96.38 113 PHE A CA 1
ATOM 992 C C . PHE A 1 113 ? -3.511 -5.923 -9.393 1.00 96.38 113 PHE A C 1
ATOM 994 O O . PHE A 1 113 ? -3.290 -6.540 -10.437 1.00 96.38 113 PHE A O 1
ATOM 1001 N N . LEU A 1 114 ? -3.772 -4.613 -9.389 1.00 96.62 114 LEU A N 1
ATOM 1002 C CA . LEU A 1 114 ? -3.858 -3.826 -10.617 1.00 96.62 114 LEU A CA 1
ATOM 1003 C C . LEU A 1 114 ? -2.496 -3.649 -11.281 1.00 96.62 114 LEU A C 1
ATOM 1005 O O . LEU A 1 114 ? -2.418 -3.728 -12.508 1.00 96.62 114 LEU A O 1
ATOM 1009 N N . SER A 1 115 ? -1.428 -3.452 -10.501 1.00 96.75 115 SER A N 1
ATOM 1010 C CA . SER A 1 115 ? -0.078 -3.344 -11.053 1.00 96.75 115 SER A CA 1
ATOM 1011 C C . SER A 1 115 ? 0.324 -4.627 -11.772 1.00 96.75 115 SER A C 1
ATOM 1013 O O . SER A 1 115 ? 0.785 -4.535 -12.904 1.00 96.75 115 SER A O 1
ATOM 1015 N N . VAL A 1 116 ? 0.061 -5.803 -11.188 1.00 96.94 116 VAL A N 1
ATOM 1016 C CA . VAL A 1 116 ? 0.361 -7.108 -11.799 1.00 96.94 116 VAL A CA 1
ATOM 1017 C C . VAL A 1 116 ? -0.446 -7.337 -13.075 1.00 96.94 116 VAL A C 1
ATOM 1019 O O . VAL A 1 116 ? 0.108 -7.787 -14.078 1.00 96.94 116 VAL A O 1
ATOM 1022 N N . ILE A 1 117 ? -1.743 -7.018 -13.086 1.00 96.75 117 ILE A N 1
ATOM 1023 C CA . ILE A 1 117 ? -2.573 -7.185 -14.290 1.00 96.75 117 ILE A CA 1
ATOM 1024 C C . ILE A 1 117 ? -2.088 -6.267 -15.411 1.00 96.75 117 ILE A C 1
ATOM 1026 O O . ILE A 1 117 ? -1.885 -6.712 -16.541 1.00 96.75 117 ILE A O 1
ATOM 1030 N N . ILE A 1 118 ? -1.889 -4.984 -15.114 1.00 96.06 118 ILE A N 1
ATOM 1031 C CA . ILE A 1 118 ? -1.543 -3.994 -16.136 1.00 96.06 118 ILE A CA 1
ATOM 1032 C C . ILE A 1 118 ? -0.092 -4.186 -16.598 1.00 96.06 118 ILE A C 1
ATOM 1034 O O . ILE A 1 118 ? 0.180 -4.053 -17.794 1.00 96.06 118 ILE A O 1
ATOM 1038 N N . SER A 1 119 ? 0.835 -4.576 -15.715 1.00 97.00 119 SER A N 1
ATOM 1039 C CA . SER A 1 119 ? 2.206 -4.927 -16.109 1.00 97.00 119 SER A CA 1
ATOM 1040 C C . SER A 1 119 ? 2.242 -6.181 -16.978 1.00 97.00 119 SER A C 1
ATOM 1042 O O . SER A 1 119 ? 2.999 -6.221 -17.941 1.00 97.00 119 SER A O 1
ATOM 1044 N N . SER A 1 120 ? 1.374 -7.163 -16.719 1.00 97.50 120 SER A N 1
ATOM 1045 C CA . SER A 1 120 ? 1.264 -8.365 -17.556 1.00 97.50 120 SER A CA 1
ATOM 1046 C C . SER A 1 120 ? 0.791 -8.049 -18.979 1.00 97.50 120 SER A C 1
ATOM 1048 O O . SER A 1 120 ? 1.163 -8.747 -19.917 1.00 97.50 120 SER A O 1
ATOM 1050 N N . ILE A 1 121 ? -0.007 -6.990 -19.156 1.00 96.62 121 ILE A N 1
ATOM 1051 C CA . ILE A 1 121 ? -0.501 -6.548 -20.470 1.00 96.62 121 ILE A CA 1
ATOM 1052 C C . ILE A 1 121 ? 0.525 -5.658 -21.185 1.00 96.62 121 ILE A C 1
ATOM 1054 O O . ILE A 1 121 ? 0.739 -5.794 -22.387 1.00 96.62 121 ILE A O 1
ATOM 1058 N N . THR A 1 122 ? 1.140 -4.722 -20.460 1.00 95.88 122 THR A N 1
ATOM 1059 C CA . THR A 1 122 ? 2.049 -3.705 -21.030 1.00 95.88 122 THR A CA 1
ATOM 1060 C C . THR A 1 122 ? 3.502 -4.173 -21.151 1.00 95.88 122 THR A C 1
ATOM 1062 O O . THR A 1 122 ? 4.248 -3.661 -21.986 1.00 95.88 122 THR A O 1
ATOM 1065 N N . GLY A 1 123 ? 3.895 -5.165 -20.352 1.00 95.75 123 GLY A N 1
ATOM 1066 C CA . GLY A 1 123 ? 5.236 -5.734 -20.275 1.00 95.75 123 GLY A CA 1
ATOM 1067 C C . GLY A 1 123 ? 6.165 -5.004 -19.298 1.00 95.75 123 GLY A C 1
ATOM 1068 O O . GLY A 1 123 ? 6.175 -3.776 -19.198 1.00 95.75 123 GLY A O 1
ATOM 1069 N N . ASP A 1 124 ? 7.034 -5.764 -18.624 1.00 93.38 124 ASP A N 1
ATOM 1070 C CA . ASP A 1 124 ? 7.979 -5.252 -17.616 1.00 93.38 124 ASP A CA 1
ATOM 1071 C C . ASP A 1 124 ? 8.897 -4.138 -18.135 1.00 93.38 124 ASP A C 1
ATOM 1073 O O . ASP A 1 124 ? 9.318 -3.262 -17.377 1.00 93.38 124 ASP A O 1
ATOM 1077 N N . TYR A 1 125 ? 9.233 -4.169 -19.428 1.00 95.81 125 TYR A N 1
ATOM 1078 C CA . TYR A 1 125 ? 10.060 -3.138 -20.053 1.00 95.81 125 TYR A CA 1
ATOM 1079 C C . TYR A 1 125 ? 9.368 -1.770 -20.032 1.00 95.81 125 TYR A C 1
ATOM 1081 O O . TYR A 1 125 ? 9.980 -0.781 -19.626 1.00 95.81 125 TYR A O 1
ATOM 1089 N N . PHE A 1 126 ? 8.081 -1.724 -20.391 1.00 95.12 126 PHE A N 1
ATOM 1090 C CA . PHE 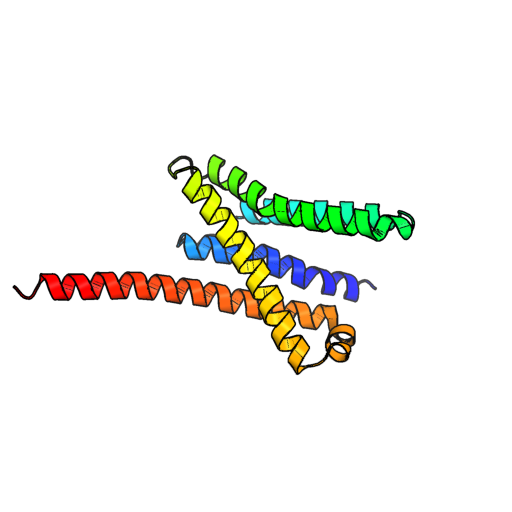A 1 126 ? 7.282 -0.500 -20.366 1.00 95.12 126 PHE A CA 1
ATOM 1091 C C . PHE A 1 126 ? 7.177 0.061 -18.944 1.00 95.12 126 PHE A C 1
ATOM 1093 O O . PHE A 1 126 ? 7.406 1.251 -18.720 1.00 95.12 126 PHE A O 1
ATOM 1100 N N . VAL A 1 127 ? 6.911 -0.813 -17.969 1.00 94.62 127 VAL A N 1
ATOM 1101 C CA . VAL A 1 127 ? 6.819 -0.428 -16.554 1.00 94.62 127 VAL A CA 1
ATOM 1102 C C . VAL A 1 127 ? 8.134 0.165 -16.057 1.00 94.62 127 VAL A C 1
ATOM 1104 O O . VAL A 1 127 ? 8.127 1.206 -15.409 1.00 94.62 127 VAL A O 1
ATOM 1107 N N . LYS A 1 128 ? 9.280 -0.439 -16.393 1.00 93.81 128 LYS A N 1
ATOM 1108 C CA . LYS A 1 128 ? 10.598 0.091 -16.004 1.00 93.81 128 LYS A CA 1
ATOM 1109 C C . LYS A 1 128 ? 10.888 1.453 -16.631 1.00 93.81 128 LYS A C 1
ATOM 1111 O O . LYS A 1 128 ? 11.468 2.307 -15.967 1.00 93.81 128 LYS A O 1
ATOM 1116 N N . GLN A 1 129 ? 10.487 1.665 -17.883 1.00 94.44 129 GLN A N 1
ATOM 1117 C CA . GLN A 1 129 ? 10.705 2.932 -18.582 1.00 94.44 129 GLN A CA 1
ATOM 1118 C C . GLN A 1 129 ? 9.843 4.075 -18.018 1.00 94.44 129 GLN A C 1
ATOM 1120 O O . GLN A 1 129 ? 10.266 5.231 -18.041 1.00 94.44 129 GLN A O 1
ATOM 1125 N N . HIS A 1 130 ? 8.659 3.760 -17.484 1.00 92.06 130 HIS A N 1
ATOM 1126 C CA . HIS A 1 130 ? 7.678 4.739 -17.007 1.00 92.06 130 HIS A CA 1
ATOM 1127 C C . HIS A 1 130 ? 7.259 4.524 -15.546 1.00 92.06 130 HIS A C 1
ATOM 1129 O O . HIS A 1 130 ? 6.116 4.809 -15.193 1.00 92.06 130 HIS A O 1
ATOM 1135 N N . TYR A 1 131 ? 8.179 4.053 -14.697 1.00 90.75 131 TYR A N 1
ATOM 1136 C CA . TYR A 1 131 ? 7.895 3.566 -13.341 1.00 90.75 131 TYR A CA 1
ATOM 1137 C C . TYR A 1 131 ? 7.015 4.512 -12.510 1.00 90.75 131 TYR A C 1
ATOM 1139 O O . TYR A 1 131 ? 5.939 4.120 -12.063 1.00 90.75 131 TYR A O 1
ATOM 1147 N N . ASP A 1 132 ? 7.422 5.774 -12.350 1.00 91.06 132 ASP A N 1
ATOM 1148 C CA . ASP A 1 132 ? 6.695 6.717 -11.491 1.00 91.06 132 ASP A CA 1
ATOM 1149 C C . ASP A 1 132 ? 5.275 6.988 -12.013 1.00 91.06 132 ASP A C 1
ATOM 1151 O O . ASP A 1 132 ? 4.302 6.926 -11.266 1.00 91.06 132 ASP A O 1
ATOM 1155 N N . ILE A 1 133 ? 5.141 7.242 -13.320 1.00 92.88 133 ILE A N 1
ATOM 1156 C CA . ILE A 1 133 ? 3.849 7.535 -13.963 1.00 92.88 133 ILE A CA 1
ATOM 1157 C C . ILE A 1 133 ? 2.933 6.313 -13.895 1.00 92.88 133 ILE A C 1
ATOM 1159 O O . ILE A 1 133 ? 1.744 6.450 -13.607 1.00 92.88 133 ILE A O 1
ATOM 1163 N N . PHE A 1 134 ? 3.490 5.125 -14.127 1.00 95.25 134 PHE A N 1
ATOM 1164 C CA . PHE A 1 134 ? 2.771 3.866 -14.018 1.00 95.25 134 PHE A CA 1
ATOM 1165 C C . PHE A 1 134 ? 2.148 3.728 -12.626 1.00 95.25 134 PHE A C 1
ATOM 1167 O O . PHE A 1 134 ? 0.930 3.608 -12.519 1.00 95.25 134 PHE A O 1
ATOM 1174 N N . TYR A 1 135 ? 2.941 3.855 -11.557 1.00 94.62 135 TYR A N 1
ATOM 1175 C CA . TYR A 1 135 ? 2.429 3.713 -10.192 1.00 94.62 135 TYR A CA 1
ATOM 1176 C C . TYR A 1 135 ? 1.484 4.841 -9.761 1.00 94.62 135 TYR A C 1
ATOM 1178 O O . TYR A 1 135 ? 0.584 4.585 -8.963 1.00 94.62 135 TYR A O 1
ATOM 1186 N N . ILE A 1 136 ? 1.605 6.059 -10.303 1.00 95.19 136 ILE A N 1
ATOM 1187 C CA . ILE A 1 136 ? 0.596 7.117 -10.099 1.00 95.19 136 ILE A CA 1
ATOM 1188 C C . ILE A 1 136 ? -0.762 6.668 -10.653 1.00 95.19 136 ILE A C 1
ATOM 1190 O O . ILE A 1 136 ? -1.778 6.772 -9.964 1.00 95.19 136 ILE A O 1
ATOM 1194 N N . ILE A 1 137 ? -0.782 6.152 -11.885 1.00 95.50 137 ILE A N 1
ATOM 1195 C CA . ILE A 1 137 ? -2.012 5.691 -12.542 1.00 95.50 137 ILE A CA 1
ATOM 1196 C C . ILE A 1 137 ? -2.602 4.495 -11.792 1.00 95.50 137 ILE A C 1
ATOM 1198 O O . ILE A 1 137 ? -3.802 4.494 -11.514 1.00 95.50 137 ILE A O 1
ATOM 1202 N N . ILE A 1 138 ? -1.772 3.512 -11.423 1.00 96.94 138 ILE A N 1
ATOM 1203 C CA . ILE A 1 138 ? -2.212 2.346 -10.646 1.00 96.94 138 ILE A CA 1
ATOM 1204 C C . ILE A 1 138 ? -2.847 2.785 -9.327 1.00 96.94 138 ILE A C 1
ATOM 1206 O O . ILE A 1 138 ? -3.961 2.365 -9.035 1.00 96.94 138 ILE A O 1
ATOM 1210 N N . ASN A 1 139 ? -2.190 3.656 -8.557 1.00 95.81 139 ASN A N 1
ATOM 1211 C CA . ASN A 1 139 ? -2.705 4.104 -7.262 1.00 95.81 139 ASN A CA 1
ATOM 1212 C C . ASN A 1 139 ? -4.041 4.853 -7.381 1.00 95.81 139 ASN A C 1
ATOM 1214 O O . ASN A 1 139 ? -4.949 4.644 -6.575 1.00 95.81 139 ASN A O 1
ATOM 1218 N N . LEU A 1 140 ? -4.208 5.692 -8.409 1.00 96.50 140 LEU A N 1
ATOM 1219 C CA . LEU A 1 140 ? -5.485 6.367 -8.670 1.00 96.50 140 LEU A CA 1
ATOM 1220 C C . LEU A 1 140 ? -6.594 5.378 -9.053 1.00 96.50 140 LEU A C 1
ATOM 1222 O O . LEU A 1 140 ? -7.727 5.505 -8.583 1.00 96.50 140 LEU A O 1
ATOM 1226 N N . LEU A 1 141 ? -6.275 4.391 -9.893 1.00 96.38 141 LEU A N 1
ATOM 1227 C CA . LEU A 1 141 ? -7.216 3.353 -10.309 1.00 96.38 141 LEU A CA 1
ATOM 1228 C C . LEU A 1 141 ? -7.619 2.463 -9.124 1.00 96.38 141 LEU A C 1
ATOM 1230 O O . LEU A 1 141 ? -8.803 2.178 -8.941 1.00 96.38 141 LEU A O 1
ATOM 1234 N N . ALA A 1 142 ? -6.647 2.083 -8.294 1.00 96.50 142 ALA A N 1
ATOM 1235 C CA . ALA A 1 142 ? -6.842 1.325 -7.065 1.00 96.50 142 ALA A CA 1
ATOM 1236 C C . ALA A 1 142 ? -7.796 2.058 -6.121 1.00 96.50 142 ALA A C 1
ATOM 1238 O O . ALA A 1 142 ? -8.825 1.499 -5.739 1.00 96.50 142 ALA A O 1
ATOM 1239 N N . LEU A 1 143 ? -7.530 3.342 -5.848 1.00 95.44 143 LEU A N 1
ATOM 1240 C CA . LEU A 1 143 ? -8.403 4.199 -5.047 1.00 95.44 143 LEU A CA 1
ATOM 1241 C C . LEU A 1 143 ? -9.837 4.237 -5.591 1.00 95.44 143 LEU A C 1
ATOM 1243 O O . LEU A 1 143 ? -10.803 4.094 -4.839 1.00 95.44 143 LEU A O 1
ATOM 1247 N N . PHE A 1 144 ? -9.993 4.420 -6.901 1.00 94.75 144 PHE A N 1
ATOM 1248 C CA . PHE A 1 144 ? -11.313 4.437 -7.524 1.00 94.75 144 PHE A CA 1
ATOM 1249 C C . PHE A 1 144 ? -12.060 3.111 -7.311 1.00 94.75 144 PHE A C 1
ATOM 1251 O O . PHE A 1 144 ? -13.228 3.114 -6.915 1.00 94.75 144 PHE A O 1
ATOM 1258 N N . ILE A 1 145 ? -11.381 1.982 -7.524 1.00 93.75 145 ILE A N 1
ATOM 1259 C CA . ILE A 1 145 ? -11.967 0.645 -7.399 1.00 93.75 145 ILE A CA 1
ATOM 1260 C C . ILE A 1 145 ? -12.363 0.350 -5.952 1.00 93.75 145 ILE A C 1
ATOM 1262 O O . ILE A 1 145 ? -13.508 -0.032 -5.716 1.00 93.75 145 ILE A O 1
ATOM 1266 N N . ILE A 1 146 ? -11.484 0.575 -4.970 1.00 93.62 146 ILE A N 1
ATOM 1267 C CA . ILE A 1 146 ? -11.807 0.274 -3.565 1.00 93.62 146 ILE A CA 1
ATOM 1268 C C . ILE A 1 146 ? -12.999 1.096 -3.068 1.00 93.62 146 ILE A C 1
ATOM 1270 O O . ILE A 1 146 ? -13.841 0.578 -2.338 1.00 93.62 146 ILE A O 1
ATOM 1274 N N . LEU A 1 147 ? -13.132 2.356 -3.498 1.00 92.19 147 LEU A N 1
ATOM 1275 C CA . LEU A 1 147 ? -14.274 3.191 -3.124 1.00 92.19 147 LEU A CA 1
ATOM 1276 C C . LEU A 1 147 ? -15.579 2.673 -3.737 1.00 92.19 147 LEU A C 1
ATOM 1278 O O . LEU A 1 147 ? -16.611 2.691 -3.063 1.00 92.19 147 LEU A O 1
ATOM 1282 N N . LYS A 1 148 ? -15.531 2.171 -4.977 1.00 91.12 148 LYS A N 1
ATOM 1283 C CA . LYS A 1 148 ? -16.677 1.526 -5.633 1.00 91.12 148 LYS A CA 1
ATOM 1284 C C . LYS A 1 148 ? -17.059 0.201 -4.989 1.00 91.12 148 LYS A C 1
ATOM 1286 O O . LYS A 1 148 ? -18.246 -0.090 -4.888 1.00 91.12 148 LYS A O 1
ATOM 1291 N N . VAL A 1 149 ? -16.087 -0.571 -4.516 1.00 88.19 149 VAL A N 1
ATOM 1292 C CA . VAL A 1 149 ? -16.346 -1.810 -3.774 1.00 88.19 149 VAL A CA 1
ATOM 1293 C C . VAL A 1 149 ? -17.106 -1.516 -2.476 1.00 88.19 149 VAL A C 1
ATOM 1295 O O . VAL A 1 149 ? -18.067 -2.217 -2.170 1.00 88.19 149 VAL A O 1
ATOM 1298 N N . VAL A 1 150 ? -16.762 -0.446 -1.746 1.00 86.50 150 VAL A N 1
ATOM 1299 C CA . VAL A 1 150 ? -17.539 -0.040 -0.556 1.00 86.50 150 VAL A CA 1
ATOM 1300 C C . VAL A 1 150 ? -18.974 0.340 -0.928 1.00 86.50 150 VAL A C 1
ATOM 1302 O O . VAL A 1 150 ? -19.903 -0.121 -0.271 1.00 86.50 150 VAL A O 1
ATOM 1305 N N . ASP A 1 151 ? -19.165 1.119 -2.000 1.00 85.06 151 ASP A N 1
ATOM 1306 C CA . ASP A 1 151 ? -20.507 1.477 -2.493 1.00 85.06 151 ASP A CA 1
ATOM 1307 C C . ASP A 1 151 ? -21.338 0.239 -2.858 1.00 85.06 151 ASP A C 1
ATOM 1309 O O . ASP A 1 151 ? -22.533 0.179 -2.571 1.00 85.06 151 ASP A O 1
ATOM 1313 N N . PHE A 1 152 ? -20.701 -0.763 -3.466 1.00 83.25 152 PHE A N 1
ATOM 1314 C CA . PHE A 1 152 ? -21.334 -2.035 -3.791 1.00 83.25 152 PHE A CA 1
ATOM 1315 C C . PHE A 1 152 ? -21.806 -2.753 -2.521 1.00 83.25 152 PHE A C 1
ATOM 1317 O O . PHE A 1 152 ? -22.976 -3.112 -2.429 1.00 83.25 152 PHE A O 1
ATOM 1324 N N . PHE A 1 153 ? -20.956 -2.902 -1.501 1.00 77.62 153 PHE A N 1
ATOM 1325 C CA . PHE A 1 153 ? -21.364 -3.538 -0.243 1.00 77.62 153 PHE A CA 1
ATOM 1326 C C . PHE A 1 153 ? -22.479 -2.773 0.488 1.00 77.62 153 PHE A C 1
ATOM 1328 O O . PHE A 1 153 ? -23.421 -3.397 0.979 1.00 77.62 153 PHE A O 1
ATOM 1335 N N . ASP A 1 154 ? -22.417 -1.439 0.519 1.00 70.50 154 ASP A N 1
ATOM 1336 C CA . ASP A 1 154 ? -23.471 -0.600 1.103 1.00 70.50 154 ASP A CA 1
ATOM 1337 C C . ASP A 1 154 ? -24.817 -0.789 0.376 1.00 70.50 154 ASP A C 1
ATOM 1339 O O . ASP A 1 154 ? -25.864 -0.910 1.021 1.00 70.50 154 ASP A O 1
ATOM 1343 N N . PHE A 1 155 ? -24.793 -0.861 -0.960 1.00 55.00 155 PHE A N 1
ATOM 1344 C CA . PHE A 1 155 ? -25.980 -1.120 -1.776 1.00 55.00 155 PHE A CA 1
ATOM 1345 C C . PHE A 1 155 ? -26.592 -2.491 -1.473 1.00 55.00 155 PHE A C 1
ATOM 1347 O O . PHE A 1 155 ? -27.798 -2.577 -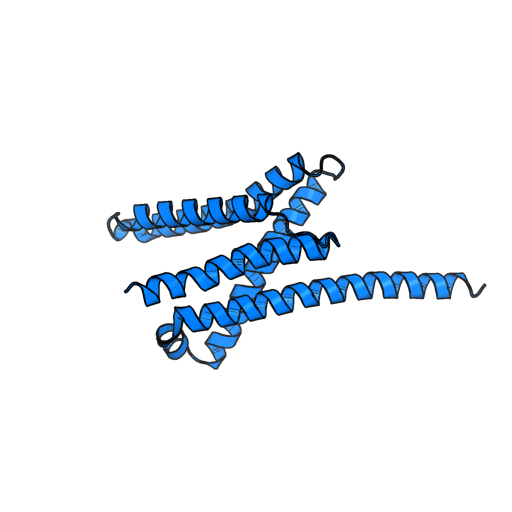1.251 1.00 55.00 155 PHE A O 1
ATOM 1354 N N . TYR A 1 156 ? -25.781 -3.552 -1.393 1.00 57.59 156 TYR A N 1
ATOM 1355 C CA . TYR A 1 156 ? -26.278 -4.899 -1.082 1.00 57.59 156 TYR A CA 1
ATOM 1356 C C . TYR A 1 156 ? -26.855 -5.005 0.329 1.00 57.59 156 TYR A C 1
ATOM 1358 O O . TYR A 1 156 ? -27.888 -5.645 0.513 1.00 57.59 156 TYR A O 1
ATOM 1366 N N . HIS A 1 157 ? -26.247 -4.347 1.321 1.00 56.66 157 HIS A N 1
ATOM 1367 C CA . HIS A 1 157 ? -26.819 -4.295 2.666 1.00 56.66 157 HIS A CA 1
ATOM 1368 C C . HIS A 1 157 ? -28.212 -3.639 2.655 1.00 56.66 157 HIS A C 1
ATOM 1370 O O . HIS A 1 157 ? -29.139 -4.144 3.286 1.00 56.66 157 HIS A O 1
ATOM 1376 N N . CYS A 1 158 ? -28.377 -2.532 1.923 1.00 54.16 158 CYS A N 1
ATOM 1377 C CA . CYS A 1 158 ? -29.667 -1.851 1.781 1.00 54.16 158 CYS A CA 1
ATOM 1378 C C . CYS A 1 158 ? -30.692 -2.714 1.026 1.00 54.16 158 CYS A C 1
ATOM 1380 O O . CYS A 1 158 ? -31.806 -2.901 1.505 1.00 54.16 158 CYS A O 1
ATOM 1382 N N . PHE A 1 159 ? -30.294 -3.297 -0.108 1.00 38.03 159 PHE A N 1
ATOM 1383 C CA . PHE A 1 159 ? -31.147 -4.138 -0.946 1.00 38.03 159 PHE A CA 1
ATOM 1384 C C . PHE A 1 159 ? -31.648 -5.388 -0.212 1.00 38.03 159 PHE A C 1
ATOM 1386 O O . PHE A 1 159 ? -32.835 -5.707 -0.281 1.00 38.03 159 PHE A O 1
ATOM 1393 N N . CYS A 1 160 ? -30.775 -6.080 0.527 1.00 40.97 160 CYS A N 1
ATOM 1394 C CA . CYS A 1 160 ? -31.171 -7.230 1.340 1.00 40.97 160 CYS A CA 1
ATOM 1395 C C . CYS A 1 160 ? -32.149 -6.819 2.447 1.00 40.97 160 CYS A C 1
ATOM 1397 O O . CYS A 1 160 ? -33.168 -7.478 2.629 1.00 40.97 160 CYS A O 1
ATOM 1399 N N . TYR A 1 161 ? -31.881 -5.718 3.154 1.00 52.12 161 TYR A N 1
ATOM 1400 C CA . TYR A 1 161 ? -32.775 -5.228 4.207 1.00 52.12 161 TYR A CA 1
ATOM 1401 C C . TYR A 1 161 ? -34.169 -4.865 3.668 1.00 52.12 161 TYR A C 1
ATOM 1403 O O . TYR A 1 161 ? -35.187 -5.193 4.277 1.00 52.12 161 TYR A O 1
ATOM 1411 N N . GLU A 1 162 ? -34.226 -4.223 2.503 1.00 53.78 162 GLU A N 1
ATOM 1412 C CA . GLU A 1 162 ? -35.478 -3.817 1.863 1.00 53.78 162 GLU A CA 1
ATOM 1413 C C . GLU A 1 162 ? -36.249 -5.015 1.287 1.00 53.78 162 GLU A C 1
ATOM 1415 O O . GLU A 1 162 ? -37.461 -5.109 1.468 1.00 53.78 162 GLU A O 1
ATOM 1420 N N . SER A 1 163 ? -35.545 -5.996 0.712 1.00 50.84 163 SER A N 1
ATOM 1421 C CA . SER A 1 163 ? -36.141 -7.254 0.237 1.00 50.84 163 SER A CA 1
ATOM 1422 C C . SER A 1 163 ? -36.754 -8.077 1.378 1.00 50.84 163 SER A C 1
ATOM 1424 O O . SER A 1 163 ? -37.833 -8.639 1.211 1.00 50.84 163 SER A O 1
ATOM 1426 N N . PHE A 1 164 ? -36.125 -8.105 2.559 1.00 38.12 164 PHE A N 1
ATOM 1427 C CA . PHE A 1 164 ? -36.700 -8.749 3.748 1.00 38.12 164 PHE A CA 1
ATOM 1428 C C . PHE A 1 164 ? -37.940 -8.011 4.274 1.00 38.12 164 PHE A C 1
ATOM 1430 O O . PHE A 1 164 ? -38.946 -8.653 4.560 1.00 38.12 164 PHE A O 1
ATOM 1437 N N . ARG A 1 165 ? -37.932 -6.668 4.308 1.00 42.12 165 ARG A N 1
ATOM 1438 C CA . ARG A 1 165 ? -39.121 -5.882 4.698 1.00 42.12 165 ARG A CA 1
ATOM 1439 C C . ARG A 1 165 ? -40.320 -6.105 3.779 1.00 42.12 165 ARG A C 1
ATOM 1441 O O . ARG A 1 165 ? -41.451 -6.041 4.247 1.00 42.12 165 ARG A O 1
ATOM 1448 N N . ILE A 1 166 ? -40.088 -6.329 2.487 1.00 48.53 166 ILE A N 1
ATOM 1449 C CA . ILE A 1 166 ? -41.157 -6.623 1.522 1.00 48.53 166 ILE A CA 1
ATOM 1450 C C . ILE A 1 166 ? -41.704 -8.047 1.730 1.00 48.53 166 ILE A C 1
ATOM 1452 O O . ILE A 1 166 ? -42.902 -8.262 1.567 1.00 48.53 166 ILE A O 1
ATOM 1456 N N . CYS A 1 167 ? -40.868 -9.005 2.144 1.00 40.19 167 CYS A N 1
ATOM 1457 C CA . CYS A 1 167 ? -41.314 -10.359 2.491 1.00 40.19 167 CYS A CA 1
ATOM 1458 C C . CYS A 1 167 ? -42.130 -10.412 3.796 1.00 40.19 167 CYS A C 1
ATOM 1460 O O . CYS A 1 167 ? -43.099 -11.164 3.858 1.00 40.19 167 CYS A O 1
ATOM 1462 N N . ASP A 1 168 ? -41.804 -9.588 4.796 1.00 43.75 168 ASP A N 1
ATOM 1463 C CA . ASP A 1 168 ? -42.536 -9.542 6.076 1.00 43.75 168 ASP A CA 1
ATOM 1464 C C . ASP A 1 168 ? -43.887 -8.797 5.995 1.00 43.75 168 ASP A C 1
ATOM 1466 O O . ASP A 1 168 ? -44.704 -8.898 6.907 1.00 43.75 168 ASP A O 1
ATOM 1470 N N . LEU A 1 169 ? -44.145 -8.050 4.914 1.00 46.97 169 LEU A N 1
ATOM 1471 C CA . LEU A 1 169 ? -45.394 -7.302 4.690 1.00 46.97 169 LEU A CA 1
ATOM 1472 C C . LEU A 1 169 ? -46.428 -8.052 3.826 1.00 46.97 169 LEU A C 1
ATOM 1474 O O . LEU A 1 169 ? -47.487 -7.499 3.540 1.00 46.97 169 LEU A O 1
ATOM 1478 N N . ASN A 1 170 ? -46.138 -9.294 3.421 1.00 41.16 170 ASN A N 1
ATOM 1479 C CA . ASN A 1 170 ? -47.019 -10.145 2.609 1.00 41.16 170 ASN A CA 1
ATOM 1480 C C . ASN A 1 170 ? -47.626 -11.321 3.407 1.00 41.16 170 ASN A C 1
ATOM 1482 O O . ASN A 1 170 ? -47.715 -12.436 2.890 1.00 41.16 170 ASN A O 1
ATOM 1486 N N . PHE A 1 171 ? -48.057 -11.072 4.647 1.00 39.88 171 PHE A N 1
ATOM 1487 C CA . PHE A 1 171 ? -48.916 -11.980 5.418 1.00 39.88 171 PHE A CA 1
ATOM 1488 C C . PHE A 1 171 ? -50.141 -11.250 5.965 1.00 39.88 171 PHE A C 1
ATOM 1490 O O . PHE A 1 171 ? -49.970 -10.134 6.506 1.00 39.88 171 PHE A O 1
#

Secondary structure (DSSP, 8-state):
-HHHHHHHHHHHHHHHHHHHHHHHHHTT--S--HHHHHHHHHHHHHHHHHHHHHHTS-GGGHHHHHHHHHHHHHHHHHHHHHHHHHH-TTS-HHHHHHHHHHHHHHHHHHHHHHHHHHHHHH-HHHHHHTHHHHHHHHHHHHHHHHHHHHHHHHHHHHHHHHHHHHHHT--

Foldseek 3Di:
DVVVVVLLCLLLLLLLVLLQLLVCLLVVHPDGDVVSSVVSVVLVVVLVVVLVVQVPDDPVCVVVSVVVSVVSLVCQLVVQLVVCVVVPVPDDSVVSSVSSCCSSCLQVVQLVVQLVVVCVVVDPVVCVVCVSVSSSVSSVVSSVVSSVVSVVVVVVVVVVVVVVVVVVPPD

Radius of gyration: 19.64 Å; chains: 1; bounding box: 76×30×44 Å

pLDDT: mean 82.11, std 13.9, range [38.03, 97.5]

Sequence (171 aa):
MIFTIILSLFPVIIQVFSYDFFYNKINRKKKINIKLIILFWGLIMVISFLYSLFLLLPDYWKIFRDIFHYLFLLIQPLIFYKYFLIKRKEYDNYLNLFLSFVIYLSVETSETFLSVIISSITGDYFVKQHYDIFYIIINLLALFIILKVVDFFDFYHCFCYESFRICDLNF